Protein AF-A0A1Q7JHN0-F1 (afdb_monomer_lite)

Foldseek 3Di:
DLVLLVVQLVVLCVVCVPVVVPDPLSCLSNVLSVCLNVLLVVLVVVVVHCSLVSNLVSLVVLLVQLVVLLCVQCVNVNVVLVVVVVCVVVDDPPDPVPPPPPPGDNNRPSCSSVVSSVVSNCVSVDPDPPPPPDDD

pLDDT: mean 87.74, std 12.27, range [44.47, 98.19]

Secondary structure (DSSP, 8-state):
-HHHHHHHHHHHHHHTTTGGGT-GGGHHHHHHHHHHHHHHHHHHTTIIIIIHHHHHHHHHHHHHHHHHHHHHHTTT-HHHHHHHHHHHTTSPTT--TT--TTSS--TTTTHHHHHHHHHHHHHHHSPPP-------

Radius of gyration: 18.52 Å; chains: 1; bounding box: 44×33×62 Å

Sequence (136 aa):
MLGGVVLLLCELRFEHREVLGETWRSWIPLIYAAVTLLGGLVALLRWEGKGRRVLAMLFGAGIVVGLLGFWFHTDGHLVTGLRNVLLAWRVPLGQDGGIKMGSQPPALAPLAFCGLGFLGLLVCAAPAAKGSAASE

Structure (mmCIF, N/CA/C/O backbone):
data_AF-A0A1Q7JHN0-F1
#
_entry.id   AF-A0A1Q7JHN0-F1
#
loop_
_atom_site.group_PDB
_atom_site.id
_atom_site.type_symbol
_atom_site.label_atom_id
_atom_site.label_alt_id
_atom_site.label_comp_id
_atom_site.label_asym_id
_atom_site.label_entity_id
_atom_site.label_seq_id
_atom_site.pdbx_PDB_ins_code
_atom_site.Cartn_x
_atom_site.Cartn_y
_atom_site.Cartn_z
_atom_site.occupancy
_atom_site.B_iso_or_equiv
_atom_site.auth_seq_id
_atom_site.auth_comp_id
_atom_site.auth_asym_id
_atom_site.auth_atom_id
_atom_site.pdbx_PDB_model_num
ATOM 1 N N . MET A 1 1 ? -0.501 -1.510 13.225 1.00 90.44 1 MET A N 1
ATOM 2 C CA . MET A 1 1 ? -0.990 -1.404 11.831 1.00 90.44 1 MET A CA 1
ATOM 3 C C . MET A 1 1 ? -0.896 0.013 11.279 1.00 90.44 1 MET A C 1
ATOM 5 O O . MET A 1 1 ? -0.220 0.174 10.276 1.00 90.44 1 MET A O 1
ATOM 9 N N . LEU A 1 2 ? -1.455 1.048 11.928 1.00 92.75 2 LEU A N 1
ATOM 10 C CA . LEU A 1 2 ? -1.330 2.430 11.418 1.00 92.75 2 LEU A CA 1
ATOM 11 C C . LEU A 1 2 ? 0.120 2.926 11.292 1.00 92.75 2 LEU A C 1
ATOM 13 O O . LEU A 1 2 ? 0.421 3.622 10.334 1.00 92.75 2 LEU A O 1
ATOM 17 N N . GLY A 1 3 ? 1.039 2.500 12.167 1.00 94.75 3 GLY A N 1
ATOM 18 C CA . GLY A 1 3 ? 2.472 2.778 11.981 1.00 94.75 3 GLY A CA 1
ATOM 19 C C . GLY A 1 3 ? 3.030 2.257 10.646 1.00 94.75 3 GLY A C 1
ATOM 20 O O . GLY A 1 3 ? 3.799 2.952 9.996 1.00 94.75 3 GLY A O 1
ATOM 21 N N . GLY A 1 4 ? 2.570 1.091 10.175 1.00 94.56 4 GLY A N 1
ATOM 22 C CA . GLY A 1 4 ? 2.920 0.584 8.842 1.00 94.56 4 GLY A CA 1
ATOM 23 C C . GLY A 1 4 ? 2.317 1.424 7.710 1.00 94.56 4 GLY A C 1
ATOM 24 O O . GLY A 1 4 ? 2.963 1.619 6.690 1.00 94.56 4 GLY A O 1
ATOM 25 N N . VAL A 1 5 ? 1.119 1.990 7.909 1.00 95.81 5 VAL A N 1
ATOM 26 C CA . VAL A 1 5 ? 0.506 2.936 6.955 1.00 95.81 5 VAL A CA 1
ATOM 27 C C . VAL A 1 5 ? 1.322 4.230 6.861 1.00 95.81 5 VAL A C 1
ATOM 29 O O . VAL A 1 5 ? 1.492 4.755 5.766 1.00 95.81 5 VAL A O 1
ATOM 32 N N . VAL A 1 6 ? 1.853 4.730 7.985 1.00 97.38 6 VAL A N 1
ATOM 33 C CA . VAL A 1 6 ? 2.742 5.908 8.003 1.00 97.38 6 VAL A CA 1
ATOM 34 C C . VAL A 1 6 ? 4.017 5.639 7.208 1.00 97.38 6 VAL A C 1
ATOM 36 O O . VAL A 1 6 ? 4.386 6.460 6.374 1.00 97.38 6 VAL A O 1
ATOM 39 N N . LEU A 1 7 ? 4.664 4.490 7.432 1.00 95.81 7 LEU A N 1
ATOM 40 C CA . LEU A 1 7 ? 5.874 4.124 6.691 1.00 95.81 7 LEU A CA 1
ATOM 41 C C . LEU A 1 7 ? 5.599 4.023 5.189 1.00 95.81 7 LEU A C 1
ATOM 43 O O . LEU A 1 7 ? 6.303 4.665 4.417 1.00 95.81 7 LEU A O 1
ATOM 47 N N . LEU A 1 8 ? 4.517 3.340 4.790 1.00 94.44 8 LEU A N 1
ATOM 48 C CA . LEU A 1 8 ? 4.102 3.289 3.386 1.00 94.44 8 LEU A CA 1
ATOM 49 C C . LEU A 1 8 ? 3.887 4.691 2.809 1.00 94.44 8 LEU A C 1
ATOM 51 O O . LEU A 1 8 ? 4.365 4.978 1.720 1.00 94.44 8 LEU A O 1
ATOM 55 N N . LEU A 1 9 ?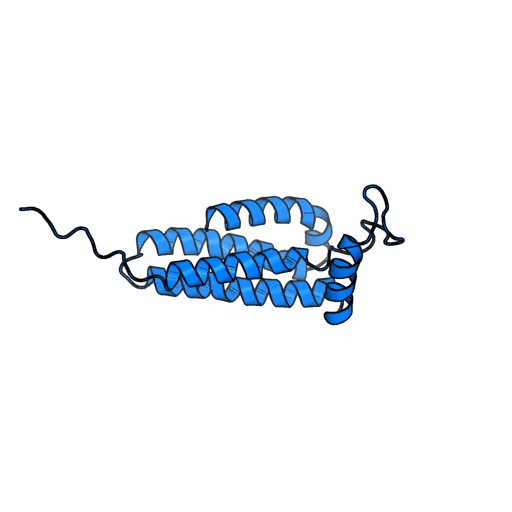 3.201 5.587 3.524 1.00 96.00 9 LEU A N 1
ATOM 56 C CA . LEU A 1 9 ? 2.968 6.952 3.046 1.00 96.00 9 LEU A CA 1
ATOM 57 C C . LEU A 1 9 ? 4.286 7.700 2.782 1.00 96.00 9 LEU A C 1
ATOM 59 O O . LEU A 1 9 ? 4.413 8.367 1.754 1.00 96.00 9 LEU A O 1
ATOM 63 N N . CYS A 1 10 ? 5.257 7.585 3.691 1.00 96.31 10 CYS A N 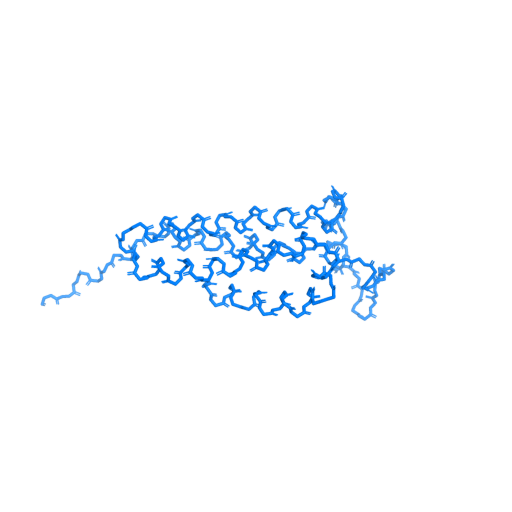1
ATOM 64 C CA . CYS A 1 10 ? 6.567 8.218 3.553 1.00 96.31 10 CYS A CA 1
ATOM 65 C C . CYS A 1 10 ? 7.374 7.631 2.387 1.00 96.31 10 CYS A C 1
ATOM 67 O O . CYS A 1 10 ? 7.869 8.392 1.553 1.00 96.31 10 CYS A O 1
ATOM 69 N N . GLU A 1 11 ? 7.475 6.302 2.307 1.00 94.19 11 GLU A N 1
ATOM 70 C CA . GLU A 1 11 ? 8.196 5.603 1.237 1.00 94.19 11 GLU A CA 1
ATOM 71 C C . GLU A 1 11 ? 7.591 5.931 -0.126 1.00 94.19 11 GLU A C 1
ATOM 73 O O . GLU A 1 11 ? 8.293 6.396 -1.019 1.00 94.19 11 GLU A O 1
ATOM 78 N N . LEU A 1 12 ? 6.268 5.838 -0.265 1.00 93.44 12 LEU A N 1
ATOM 79 C CA . LEU A 1 12 ? 5.586 6.115 -1.527 1.00 93.44 12 LEU A CA 1
ATOM 80 C C . LEU A 1 12 ? 5.714 7.571 -1.946 1.00 93.44 12 LEU A C 1
ATOM 82 O O . LEU A 1 12 ? 5.926 7.852 -3.122 1.00 93.44 12 LEU A O 1
ATOM 86 N N . ARG A 1 13 ? 5.625 8.522 -1.008 1.00 95.56 13 ARG A N 1
ATOM 87 C CA . ARG A 1 13 ? 5.830 9.936 -1.341 1.00 95.56 13 ARG A CA 1
ATOM 88 C C . ARG A 1 13 ? 7.233 10.181 -1.894 1.00 95.56 13 ARG A C 1
ATOM 90 O O . ARG A 1 13 ? 7.380 11.040 -2.770 1.00 95.56 13 ARG A O 1
ATOM 97 N N . PHE A 1 14 ? 8.235 9.470 -1.382 1.00 93.44 14 PHE A N 1
ATOM 98 C CA . PHE A 1 14 ? 9.614 9.564 -1.848 1.00 93.44 14 PHE A CA 1
ATOM 99 C C . PHE A 1 14 ? 9.831 8.836 -3.181 1.00 93.44 14 PHE A C 1
ATOM 101 O O . PHE A 1 14 ? 10.386 9.430 -4.106 1.00 93.44 14 PHE A O 1
ATOM 108 N N . GLU A 1 15 ? 9.379 7.588 -3.296 1.00 90.44 15 GLU A N 1
ATOM 109 C CA . GLU A 1 15 ? 9.552 6.735 -4.477 1.00 90.44 15 GLU A CA 1
ATOM 110 C C . GLU A 1 15 ? 8.741 7.230 -5.675 1.00 90.44 15 GLU A C 1
ATOM 112 O O . GLU A 1 15 ? 9.222 7.198 -6.802 1.00 90.44 15 GLU A O 1
ATOM 117 N N . HIS A 1 16 ? 7.526 7.738 -5.452 1.00 90.94 16 HIS A N 1
ATOM 118 C CA . HIS A 1 16 ? 6.644 8.193 -6.529 1.00 90.94 16 HIS A CA 1
ATOM 119 C C . HIS A 1 16 ? 6.851 9.670 -6.891 1.00 90.94 16 HIS A C 1
ATOM 121 O O . HIS A 1 16 ? 6.128 10.199 -7.730 1.00 90.94 16 HIS A O 1
ATOM 127 N N . ARG A 1 17 ? 7.815 10.373 -6.274 1.00 92.44 17 ARG A N 1
ATOM 128 C CA . ARG A 1 17 ? 7.969 11.837 -6.409 1.00 92.44 17 ARG A CA 1
ATOM 129 C C . ARG A 1 17 ? 8.049 12.329 -7.862 1.00 92.44 17 ARG A C 1
ATOM 131 O O . ARG A 1 17 ? 7.593 13.433 -8.128 1.00 92.44 17 ARG A O 1
ATOM 138 N N . GLU A 1 18 ? 8.612 11.524 -8.761 1.00 87.25 18 GLU A N 1
ATOM 139 C CA . GLU A 1 1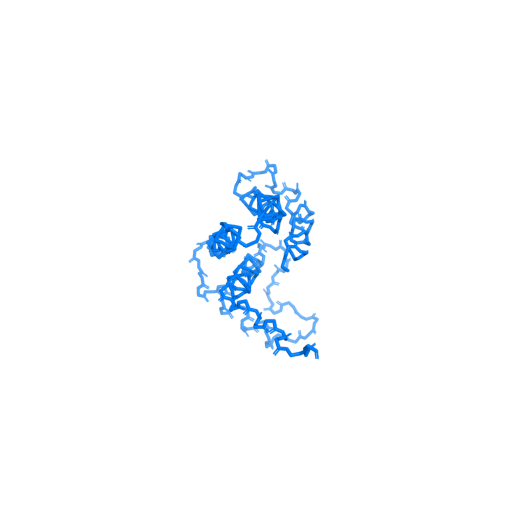8 ? 8.781 11.855 -10.182 1.00 87.25 18 GLU A CA 1
ATOM 140 C C . GLU A 1 18 ? 7.487 11.541 -10.955 1.00 87.25 18 GLU A C 1
ATOM 142 O O . GLU A 1 18 ? 6.917 12.415 -11.603 1.00 87.25 18 GLU A O 1
ATOM 147 N N . VAL A 1 19 ? 6.915 10.351 -10.746 1.00 88.25 19 VAL A N 1
ATOM 148 C CA . VAL A 1 19 ? 5.697 9.884 -11.438 1.00 88.25 19 VAL A CA 1
ATOM 149 C C . VAL A 1 19 ? 4.387 10.517 -10.944 1.00 88.25 19 VAL A C 1
ATOM 151 O O . VAL A 1 19 ? 3.356 10.394 -11.607 1.00 88.25 19 VAL A O 1
ATOM 154 N N . LEU A 1 20 ? 4.380 11.199 -9.791 1.00 90.81 20 LEU A N 1
ATOM 155 C CA . LEU A 1 20 ? 3.203 11.925 -9.281 1.00 90.81 20 LEU A CA 1
ATOM 156 C C . LEU A 1 20 ? 2.794 13.093 -10.190 1.00 90.81 20 LEU A C 1
ATOM 158 O O . LEU A 1 20 ? 1.614 13.447 -10.222 1.00 90.81 20 LEU A O 1
ATOM 162 N N . GLY A 1 21 ? 3.749 13.681 -10.918 1.00 90.31 21 GLY A N 1
ATOM 163 C CA . GLY A 1 21 ? 3.485 14.720 -11.917 1.00 90.31 21 GLY A CA 1
ATOM 164 C C . GLY A 1 21 ? 3.065 14.173 -13.284 1.00 90.31 21 GLY A C 1
ATOM 165 O O . GLY A 1 21 ? 2.578 14.933 -14.115 1.00 90.31 21 GLY A O 1
ATOM 166 N N . GLU A 1 22 ? 3.230 12.869 -13.517 1.00 91.19 22 GLU A N 1
ATOM 167 C CA . GLU A 1 22 ? 3.063 12.251 -14.837 1.00 91.19 22 GLU A CA 1
ATOM 168 C C . GLU A 1 22 ? 1.715 11.546 -14.993 1.00 91.19 22 GLU A C 1
ATOM 170 O O . GLU A 1 22 ? 1.097 11.595 -16.055 1.00 91.19 22 GLU A O 1
ATOM 175 N N . THR A 1 23 ? 1.235 10.879 -13.939 1.00 90.44 23 THR A N 1
ATOM 176 C CA . THR A 1 23 ? -0.013 10.114 -14.003 1.00 90.44 23 THR A CA 1
ATOM 177 C C . THR A 1 23 ? -0.823 10.205 -12.721 1.00 90.44 23 THR A C 1
ATOM 179 O O . THR A 1 23 ? -0.322 10.047 -11.607 1.00 90.44 23 THR A O 1
ATOM 182 N N . TRP A 1 24 ? -2.135 10.392 -12.878 1.00 92.38 24 TRP A N 1
ATOM 183 C CA . TRP A 1 24 ? -3.069 10.447 -11.754 1.00 92.38 24 TRP A CA 1
ATOM 184 C C . TRP A 1 24 ? -3.099 9.130 -10.960 1.00 92.38 24 TRP A C 1
ATOM 186 O O . TRP A 1 24 ? -3.369 9.137 -9.761 1.00 92.38 24 TRP A O 1
ATOM 196 N N . ARG A 1 25 ? -2.786 7.996 -11.606 1.00 92.75 25 ARG A N 1
ATOM 197 C CA . ARG A 1 25 ? -2.805 6.665 -10.975 1.00 92.75 25 ARG A CA 1
ATOM 198 C C . ARG A 1 25 ? -1.822 6.571 -9.806 1.00 92.75 25 ARG A C 1
ATOM 200 O O . ARG A 1 25 ? -2.136 5.926 -8.809 1.00 92.75 25 ARG A O 1
ATOM 207 N N . SER A 1 26 ? -0.692 7.276 -9.884 1.00 91.94 26 SER A N 1
ATOM 208 C CA . SER A 1 26 ? 0.331 7.329 -8.830 1.00 91.94 26 SER A CA 1
ATOM 209 C C . SER A 1 26 ? -0.172 7.959 -7.527 1.00 91.94 26 SER A C 1
ATOM 211 O O . SER A 1 26 ? 0.424 7.748 -6.474 1.00 91.94 26 SER A O 1
ATOM 213 N N . TRP A 1 27 ? -1.286 8.699 -7.561 1.00 96.12 27 TRP A N 1
ATOM 214 C CA . TRP A 1 27 ? -1.894 9.295 -6.369 1.00 96.12 27 TRP A CA 1
ATOM 215 C C . TRP A 1 27 ? -2.759 8.323 -5.568 1.00 96.12 27 TRP A C 1
ATOM 217 O O . TRP A 1 27 ? -2.937 8.530 -4.368 1.00 96.12 27 TRP A O 1
ATOM 227 N N . ILE A 1 28 ? -3.275 7.259 -6.195 1.00 96.44 28 ILE A N 1
ATOM 228 C CA . ILE A 1 28 ? -4.136 6.257 -5.546 1.00 96.44 28 ILE A CA 1
ATOM 229 C C . ILE A 1 28 ? -3.521 5.737 -4.233 1.00 96.44 28 ILE A C 1
ATOM 231 O O . ILE A 1 28 ? -4.192 5.834 -3.200 1.00 96.44 28 ILE A O 1
ATOM 235 N N . PRO A 1 29 ? -2.272 5.226 -4.212 1.00 96.25 29 PRO A N 1
ATOM 236 C CA . PRO A 1 29 ? -1.700 4.668 -2.990 1.00 96.25 29 PRO A CA 1
ATOM 237 C C . PRO A 1 29 ? -1.441 5.732 -1.905 1.00 96.25 29 PRO A C 1
ATOM 239 O O . PRO A 1 29 ? -1.646 5.449 -0.723 1.00 96.25 29 PRO A O 1
ATOM 242 N N . LEU A 1 30 ? -1.085 6.971 -2.278 1.00 96.88 30 LEU A N 1
ATOM 243 C CA . LEU A 1 30 ? -0.888 8.082 -1.332 1.00 96.88 30 LEU A CA 1
ATOM 244 C C . LEU A 1 30 ? -2.205 8.516 -0.678 1.00 96.88 30 LEU A C 1
ATOM 246 O O . LEU A 1 30 ? -2.271 8.669 0.542 1.00 96.88 30 LEU A O 1
ATOM 250 N N . ILE A 1 31 ? -3.258 8.695 -1.480 1.00 97.62 31 ILE A N 1
ATOM 251 C CA . ILE A 1 31 ? -4.587 9.076 -0.987 1.00 97.62 31 ILE A CA 1
ATOM 252 C C . ILE A 1 31 ? -5.126 7.982 -0.070 1.00 97.62 31 ILE A C 1
ATOM 254 O O . ILE A 1 31 ? -5.599 8.279 1.027 1.00 97.62 31 ILE A O 1
ATOM 258 N N . TYR A 1 32 ? -5.006 6.717 -0.480 1.00 98.12 32 TYR A N 1
ATOM 259 C CA . TYR A 1 32 ? -5.399 5.588 0.353 1.00 98.12 32 TYR A CA 1
ATOM 260 C C . TYR A 1 32 ? -4.668 5.599 1.704 1.00 98.12 32 TYR A C 1
ATOM 262 O O . TYR A 1 32 ? -5.316 5.474 2.746 1.00 98.12 32 TYR A O 1
ATOM 270 N N . ALA A 1 33 ? -3.344 5.778 1.710 1.00 97.44 33 ALA A N 1
ATOM 271 C CA . ALA A 1 33 ? -2.565 5.783 2.943 1.00 97.44 33 ALA A CA 1
ATOM 272 C C . ALA A 1 33 ? -2.946 6.966 3.851 1.00 97.44 33 ALA A C 1
ATOM 274 O O . ALA A 1 33 ? -3.164 6.770 5.047 1.00 97.44 33 ALA A O 1
ATOM 275 N N . ALA A 1 34 ? -3.127 8.168 3.294 1.00 97.75 34 ALA A N 1
ATOM 276 C CA . ALA A 1 34 ? -3.560 9.345 4.047 1.00 97.75 34 ALA A CA 1
ATOM 277 C C . ALA A 1 34 ? -4.968 9.173 4.648 1.00 97.75 34 ALA A C 1
ATOM 279 O O . ALA A 1 34 ? -5.167 9.415 5.839 1.00 97.75 34 ALA A O 1
ATOM 280 N N . VAL A 1 35 ? -5.938 8.698 3.859 1.00 98.12 35 VAL A N 1
ATOM 281 C CA . VAL A 1 35 ? -7.311 8.435 4.324 1.00 98.12 35 VAL A CA 1
ATOM 282 C C . VAL A 1 35 ? -7.327 7.342 5.388 1.00 98.12 35 VAL A C 1
ATOM 284 O O . VAL A 1 35 ? -7.999 7.488 6.408 1.00 98.12 35 VAL A O 1
ATOM 287 N N . THR A 1 36 ? -6.558 6.271 5.193 1.00 98.00 36 THR A N 1
ATOM 288 C CA . THR A 1 36 ? -6.448 5.177 6.166 1.00 98.00 36 THR A CA 1
ATOM 289 C C . THR A 1 36 ? -5.814 5.649 7.466 1.00 98.00 36 THR A C 1
ATOM 291 O O . THR A 1 36 ? -6.259 5.248 8.538 1.00 98.00 36 THR A O 1
ATOM 294 N N . LEU A 1 37 ? -4.811 6.527 7.400 1.00 97.38 37 LEU A N 1
ATOM 295 C CA . LEU A 1 37 ? -4.176 7.095 8.581 1.00 97.38 37 LEU A CA 1
ATOM 296 C C . LEU A 1 37 ? -5.148 7.991 9.357 1.00 97.38 37 LEU A C 1
ATOM 298 O O . LEU A 1 37 ? -5.394 7.744 10.535 1.00 97.38 37 LEU A O 1
ATOM 302 N N . LEU A 1 38 ? -5.744 8.987 8.699 1.00 97.12 38 LEU A N 1
ATOM 303 C CA . LEU A 1 38 ? -6.665 9.930 9.341 1.00 97.12 38 LEU A CA 1
ATOM 304 C C . LEU A 1 38 ? -7.925 9.223 9.854 1.00 97.12 38 LEU A C 1
ATOM 306 O O . LEU A 1 38 ? -8.283 9.341 11.026 1.00 97.12 38 LEU A O 1
ATOM 310 N N . GLY A 1 39 ? -8.569 8.435 8.993 1.00 96.44 39 GLY A N 1
ATOM 311 C CA . GLY A 1 39 ? -9.752 7.656 9.344 1.00 96.44 39 GLY A CA 1
ATOM 312 C C . GLY A 1 39 ? -9.451 6.603 10.406 1.00 96.44 39 GLY A C 1
ATOM 313 O O . GLY A 1 39 ? -10.263 6.385 11.301 1.00 96.44 39 GLY A O 1
ATOM 314 N N . GLY A 1 40 ? -8.265 5.997 10.360 1.00 95.31 40 GLY A N 1
ATOM 315 C CA . GLY A 1 40 ? -7.826 5.012 11.335 1.00 95.31 40 GLY A CA 1
ATOM 316 C C . GLY A 1 40 ? -7.588 5.603 12.720 1.00 95.31 40 GLY A C 1
ATOM 317 O O . GLY A 1 40 ? -8.028 5.018 13.706 1.00 95.31 40 GLY A O 1
ATOM 318 N N . LEU A 1 41 ? -6.968 6.783 12.810 1.00 95.75 41 LEU A N 1
ATOM 319 C CA . LEU A 1 41 ? -6.812 7.505 14.077 1.00 95.75 41 LEU A CA 1
ATOM 320 C C . LEU A 1 41 ? -8.179 7.827 14.696 1.00 95.75 41 LEU A C 1
ATOM 322 O O . LEU A 1 41 ? -8.407 7.544 15.871 1.00 95.75 41 LEU A O 1
ATOM 326 N N . VAL A 1 42 ? -9.125 8.326 13.894 1.00 94.88 42 VAL A N 1
ATOM 327 C CA . VAL A 1 42 ? -10.503 8.586 14.349 1.00 94.88 42 VAL A CA 1
ATOM 328 C C . VAL A 1 42 ? -11.212 7.293 14.768 1.00 94.88 42 VAL A C 1
ATOM 330 O O . VAL A 1 42 ? -11.931 7.276 15.769 1.00 94.88 42 VAL A O 1
ATOM 333 N N . ALA A 1 43 ? -11.010 6.200 14.032 1.00 94.25 43 ALA A N 1
ATOM 334 C CA . ALA A 1 43 ? -11.597 4.901 14.336 1.00 94.25 43 ALA A CA 1
ATOM 335 C C . ALA A 1 43 ? -11.075 4.313 15.656 1.00 94.25 43 ALA A C 1
ATOM 337 O O . ALA A 1 43 ? -11.861 3.726 16.400 1.00 94.25 43 ALA A O 1
ATOM 338 N N . LEU A 1 44 ? -9.791 4.508 15.980 1.00 92.25 44 LEU A N 1
ATOM 339 C CA . LEU A 1 44 ? -9.210 4.084 17.259 1.00 92.25 44 LEU A CA 1
ATOM 340 C C . LEU A 1 44 ? -9.833 4.827 18.447 1.00 92.25 44 LEU A C 1
ATOM 342 O O . LEU A 1 44 ? -10.120 4.204 19.464 1.00 92.25 44 LEU A O 1
ATOM 346 N N . LEU A 1 45 ? -10.142 6.120 18.301 1.00 92.56 45 LEU A N 1
ATOM 347 C CA . LEU A 1 45 ? -10.852 6.895 19.332 1.00 92.56 45 LEU A CA 1
ATOM 348 C C . LEU A 1 45 ? -12.297 6.417 19.563 1.00 92.56 45 LEU A C 1
ATOM 350 O O . LEU A 1 45 ? -12.920 6.780 20.557 1.00 92.56 45 LEU A O 1
ATOM 354 N N . ARG A 1 46 ? -12.858 5.626 18.640 1.00 91.38 46 ARG A N 1
ATOM 355 C CA . ARG A 1 46 ? -14.230 5.093 18.697 1.00 91.38 46 ARG A CA 1
ATOM 356 C C . ARG A 1 46 ? -14.269 3.568 18.581 1.00 91.38 46 ARG A C 1
ATOM 358 O O . ARG A 1 46 ? -15.186 3.018 17.961 1.00 91.38 46 ARG A O 1
ATOM 365 N N . TRP A 1 47 ? -13.277 2.902 19.176 1.00 85.25 47 TRP A N 1
ATOM 366 C CA . TRP A 1 47 ? -13.057 1.461 19.045 1.00 85.25 47 TRP A CA 1
ATOM 367 C C . TRP A 1 47 ? -14.273 0.610 19.433 1.00 85.25 47 TRP A C 1
ATOM 369 O O . TRP A 1 47 ? -14.724 -0.192 18.617 1.00 85.25 47 TRP A O 1
ATOM 379 N N . GLU A 1 48 ? -14.848 0.853 20.617 1.00 80.19 48 GLU A N 1
ATOM 380 C CA . GLU A 1 48 ? -16.014 0.131 21.170 1.00 80.19 48 GLU A CA 1
ATOM 381 C C . GLU A 1 48 ? -17.315 0.332 20.368 1.00 80.19 48 GLU A C 1
ATOM 383 O O . GLU A 1 48 ? -18.316 -0.342 20.595 1.00 80.19 48 GLU A O 1
ATOM 388 N N . GLY A 1 49 ? -17.324 1.273 19.420 1.00 77.62 49 GLY A N 1
ATOM 389 C CA . GLY A 1 49 ? -18.462 1.542 18.550 1.00 77.62 49 GLY A CA 1
ATOM 390 C C . GLY A 1 49 ? -18.247 1.035 17.125 1.00 77.62 49 GLY A C 1
ATOM 391 O O . GLY A 1 49 ? -17.811 -0.082 16.858 1.00 77.62 49 GLY A O 1
ATOM 392 N N . LYS A 1 50 ? -18.548 1.902 16.153 1.00 88.12 50 LYS A N 1
ATOM 393 C CA . LYS A 1 50 ? -18.363 1.600 14.724 1.00 88.12 50 LYS A CA 1
ATOM 394 C C . LYS A 1 50 ? -16.892 1.660 14.281 1.00 88.12 50 LYS A C 1
ATOM 396 O O . LYS A 1 50 ? -16.614 1.325 13.132 1.00 88.12 50 LYS A O 1
ATOM 401 N N . GLY A 1 51 ? -15.963 2.066 15.156 1.00 92.00 51 GLY A N 1
ATOM 402 C CA . GLY A 1 51 ? -14.547 2.261 14.833 1.00 92.00 51 GLY A CA 1
ATOM 403 C C . GLY A 1 51 ? -13.894 1.008 14.261 1.00 92.00 51 GLY A C 1
ATOM 404 O O . GLY A 1 51 ? -13.309 1.070 13.183 1.00 92.00 51 GLY A O 1
ATOM 405 N N . ARG A 1 52 ? -14.103 -0.159 14.885 1.00 93.19 52 ARG A N 1
ATOM 406 C CA . ARG A 1 52 ? -13.609 -1.445 14.357 1.00 93.19 52 ARG A CA 1
ATOM 407 C C . ARG A 1 52 ? -14.093 -1.738 12.940 1.00 93.19 52 ARG A C 1
ATOM 409 O O . ARG A 1 52 ? -13.312 -2.175 12.101 1.00 93.19 52 ARG A O 1
ATOM 416 N N . ARG A 1 53 ? -15.372 -1.475 12.654 1.00 94.12 53 ARG A N 1
ATOM 417 C CA . ARG A 1 53 ? -15.957 -1.703 11.324 1.00 94.12 53 ARG A CA 1
ATOM 418 C C . ARG A 1 53 ? -15.383 -0.743 10.284 1.00 94.12 53 ARG A C 1
ATOM 420 O O . ARG A 1 53 ? -15.070 -1.178 9.182 1.00 94.12 53 ARG A O 1
ATOM 427 N N . VAL A 1 54 ? -15.228 0.535 10.630 1.00 95.50 54 VAL A N 1
ATOM 428 C CA . VAL A 1 54 ? -14.597 1.533 9.751 1.00 95.50 54 VAL A CA 1
ATOM 429 C C . VAL A 1 54 ? -13.150 1.146 9.462 1.00 95.50 54 VAL A C 1
ATOM 431 O O . VAL A 1 54 ? -12.736 1.136 8.307 1.00 95.50 54 VAL A O 1
ATOM 434 N N . LEU A 1 55 ? -12.395 0.761 10.490 1.00 95.56 55 LEU A N 1
ATOM 435 C CA . LEU A 1 55 ? -11.004 0.360 10.334 1.00 95.56 55 LEU A CA 1
ATOM 436 C C . LEU A 1 55 ? -10.869 -0.915 9.486 1.00 95.56 55 LEU A C 1
ATOM 438 O O . LEU A 1 55 ? -9.995 -0.984 8.625 1.00 95.56 55 LEU A O 1
ATOM 442 N N . ALA A 1 56 ? -11.783 -1.876 9.646 1.00 96.12 56 ALA A N 1
ATOM 443 C CA . ALA A 1 56 ? -11.858 -3.051 8.784 1.00 96.12 56 ALA A CA 1
ATOM 444 C C . ALA A 1 56 ? -12.132 -2.675 7.318 1.00 96.12 56 ALA A C 1
ATOM 446 O O . ALA A 1 56 ? -11.481 -3.202 6.424 1.00 96.12 56 ALA A O 1
ATOM 447 N N . MET A 1 57 ? -13.051 -1.739 7.054 1.00 97.38 57 MET A N 1
ATOM 448 C CA . MET A 1 57 ? -13.314 -1.257 5.691 1.00 97.38 57 MET A CA 1
ATOM 449 C C . MET A 1 57 ? -12.080 -0.592 5.073 1.00 97.38 57 MET A C 1
ATOM 451 O O . MET A 1 57 ? -11.763 -0.871 3.920 1.00 97.38 57 MET A O 1
ATOM 455 N N . LEU A 1 58 ? -11.366 0.241 5.838 1.00 97.81 58 LEU A N 1
ATOM 456 C CA . LEU A 1 58 ? -10.134 0.888 5.381 1.00 97.81 58 LEU A CA 1
ATOM 457 C C . LEU A 1 58 ? -9.061 -0.152 5.035 1.00 97.81 58 LEU A C 1
ATOM 459 O O . LEU A 1 58 ? -8.520 -0.131 3.936 1.00 97.81 58 LEU A O 1
ATOM 463 N N . PHE A 1 59 ? -8.813 -1.130 5.910 1.00 97.88 59 PHE A N 1
ATOM 464 C CA . PHE A 1 59 ? -7.859 -2.201 5.616 1.00 97.88 59 PHE A CA 1
ATOM 465 C C . PHE A 1 59 ? -8.300 -3.110 4.459 1.00 97.88 59 PHE A C 1
ATOM 467 O O . PHE A 1 59 ? -7.466 -3.523 3.654 1.00 97.88 59 PHE A O 1
ATOM 474 N N . GLY A 1 60 ? -9.602 -3.369 4.319 1.00 97.94 60 GLY A N 1
ATOM 475 C CA . GLY A 1 60 ? -10.160 -4.084 3.172 1.00 97.94 60 GLY A CA 1
ATOM 476 C C . GLY A 1 60 ? -9.938 -3.340 1.853 1.00 97.94 60 GLY A C 1
ATOM 477 O O . GLY A 1 60 ? -9.545 -3.953 0.862 1.00 97.94 60 GLY A O 1
ATOM 478 N N . ALA A 1 61 ? -10.096 -2.013 1.844 1.00 98.19 61 ALA A N 1
ATOM 479 C CA . ALA A 1 61 ? -9.762 -1.188 0.685 1.00 98.19 61 ALA A CA 1
ATOM 480 C C . ALA A 1 61 ? -8.267 -1.277 0.325 1.00 98.19 61 ALA A C 1
ATOM 482 O O . ALA A 1 61 ? -7.930 -1.251 -0.856 1.00 98.19 61 ALA A O 1
ATOM 483 N N . GLY A 1 62 ? -7.381 -1.478 1.307 1.00 97.94 62 GLY A N 1
ATOM 484 C CA . GLY A 1 62 ? -5.955 -1.723 1.072 1.00 97.94 62 GLY A CA 1
ATOM 485 C C . GLY A 1 62 ? -5.679 -2.954 0.217 1.00 97.94 62 GLY A C 1
ATOM 486 O O . GLY A 1 62 ? -4.843 -2.901 -0.679 1.00 97.94 62 GLY A O 1
ATOM 487 N N . ILE A 1 63 ? -6.433 -4.036 0.415 1.00 98.19 63 ILE A N 1
ATOM 488 C CA . ILE A 1 63 ? -6.329 -5.229 -0.437 1.00 98.19 63 ILE A CA 1
ATOM 489 C C . ILE A 1 63 ? -6.695 -4.879 -1.882 1.00 98.19 63 ILE A C 1
ATOM 491 O O . ILE A 1 63 ? -5.976 -5.243 -2.807 1.00 98.19 63 ILE A O 1
ATOM 495 N N . VAL A 1 64 ? -7.773 -4.119 -2.084 1.00 98.19 64 VAL A N 1
ATOM 496 C CA . VAL A 1 64 ? -8.192 -3.685 -3.426 1.00 98.19 64 VAL A CA 1
ATOM 497 C C . VAL A 1 64 ? -7.126 -2.800 -4.078 1.00 98.19 64 VAL A C 1
ATOM 499 O O . VAL A 1 64 ? -6.765 -3.034 -5.228 1.00 98.19 64 VAL A O 1
ATOM 502 N N . VAL A 1 65 ? -6.576 -1.828 -3.343 1.00 98.00 65 VAL A N 1
ATOM 503 C CA . VAL A 1 65 ? -5.495 -0.951 -3.827 1.00 98.00 65 VAL A CA 1
ATOM 504 C C . VAL A 1 65 ? -4.251 -1.757 -4.199 1.00 98.00 65 VAL A C 1
ATOM 506 O O . VAL A 1 65 ? -3.676 -1.522 -5.259 1.00 98.00 65 VAL A O 1
ATOM 509 N N . GLY A 1 66 ? -3.861 -2.739 -3.384 1.00 96.81 66 GLY A N 1
ATOM 510 C CA . GLY A 1 66 ? -2.708 -3.589 -3.670 1.00 96.81 66 GLY A CA 1
ATOM 511 C C . GLY A 1 66 ? -2.899 -4.472 -4.902 1.00 96.81 66 GLY A C 1
ATOM 512 O O . GLY A 1 66 ? -1.991 -4.577 -5.724 1.00 96.81 66 GLY A O 1
ATOM 513 N N . LEU A 1 67 ? -4.091 -5.048 -5.088 1.00 96.06 67 LEU A N 1
ATOM 514 C CA . LEU A 1 67 ? -4.421 -5.833 -6.283 1.00 96.06 67 LEU A CA 1
ATOM 515 C C . LEU A 1 67 ? -4.461 -4.967 -7.551 1.00 96.06 67 LEU A C 1
ATOM 517 O O . LEU A 1 67 ? -3.927 -5.372 -8.583 1.00 96.06 67 LEU A O 1
ATOM 521 N N . LEU A 1 68 ? -5.043 -3.765 -7.475 1.00 95.69 68 LEU A N 1
ATOM 522 C CA . LEU A 1 68 ? -5.047 -2.812 -8.590 1.00 95.69 68 LEU A CA 1
ATOM 523 C C . LEU A 1 68 ? -3.633 -2.342 -8.937 1.00 95.69 68 LEU A C 1
ATOM 525 O O . LEU A 1 68 ? -3.270 -2.298 -10.109 1.00 95.69 68 LEU A O 1
ATOM 529 N N . GLY A 1 69 ? -2.812 -2.034 -7.935 1.00 94.56 69 GLY A N 1
ATOM 530 C CA . GLY A 1 69 ? -1.421 -1.664 -8.162 1.00 94.56 69 GLY A CA 1
ATOM 531 C C . GLY A 1 69 ? -0.619 -2.813 -8.773 1.00 94.56 69 GLY A C 1
ATOM 532 O O . GLY A 1 69 ? 0.140 -2.580 -9.707 1.00 94.56 69 GLY A O 1
ATOM 533 N N . PHE A 1 70 ? -0.831 -4.056 -8.325 1.00 93.88 70 PHE A N 1
ATOM 534 C CA . PHE A 1 70 ? -0.192 -5.238 -8.914 1.00 93.88 70 PHE A CA 1
ATOM 535 C C . PHE A 1 70 ? -0.560 -5.403 -10.392 1.00 93.88 70 PHE A C 1
ATOM 537 O O . PHE A 1 70 ? 0.306 -5.664 -11.227 1.00 93.88 70 PHE A O 1
ATOM 544 N N . TRP A 1 71 ? -1.831 -5.180 -10.732 1.00 93.31 71 TRP A N 1
ATOM 545 C CA . TRP A 1 71 ? -2.284 -5.151 -12.119 1.00 93.31 71 TRP A CA 1
ATOM 546 C C . TRP A 1 71 ? -1.567 -4.069 -12.936 1.00 93.31 71 TRP A C 1
ATOM 548 O O . TRP A 1 71 ? -1.049 -4.363 -14.010 1.00 93.31 71 TRP A O 1
ATOM 558 N N . PHE A 1 72 ? -1.481 -2.838 -12.422 1.00 91.81 72 PHE A N 1
ATOM 559 C CA . PHE A 1 72 ? -0.807 -1.738 -13.117 1.00 91.81 72 PHE A CA 1
ATOM 560 C C . PHE A 1 72 ? 0.709 -1.936 -13.243 1.00 91.81 72 PHE A C 1
ATOM 562 O O . PHE A 1 72 ? 1.263 -1.610 -14.281 1.00 91.81 72 PHE A O 1
ATOM 569 N N . HIS A 1 73 ? 1.378 -2.502 -12.236 1.00 90.69 73 HIS A N 1
ATOM 570 C CA . HIS A 1 73 ? 2.826 -2.759 -12.263 1.00 90.69 73 HIS A CA 1
ATOM 571 C C . HIS A 1 73 ? 3.224 -3.947 -13.148 1.00 90.69 73 HIS A C 1
ATOM 573 O O . HIS A 1 73 ? 4.409 -4.165 -13.386 1.00 90.69 73 HIS A O 1
ATOM 579 N N . THR A 1 74 ? 2.258 -4.748 -13.594 1.00 88.94 74 THR A N 1
ATOM 580 C CA . THR A 1 74 ? 2.502 -5.902 -14.468 1.00 88.94 74 THR A CA 1
ATOM 581 C C . THR A 1 74 ? 1.890 -5.731 -15.853 1.00 88.94 74 THR A C 1
ATOM 583 O O . THR A 1 74 ? 1.908 -6.685 -16.626 1.00 88.94 74 THR A O 1
ATOM 586 N N . ASP A 1 75 ? 1.308 -4.567 -16.161 1.00 87.62 75 ASP A N 1
ATOM 587 C CA . ASP A 1 75 ? 0.500 -4.342 -17.368 1.00 87.62 75 ASP A CA 1
ATOM 588 C C . ASP A 1 75 ? -0.566 -5.441 -17.587 1.00 87.62 75 ASP A C 1
ATOM 590 O O . ASP A 1 75 ? -0.891 -5.827 -18.708 1.00 87.62 75 ASP A O 1
ATOM 594 N N . GLY A 1 76 ? -1.107 -5.993 -16.493 1.00 86.06 76 GLY A N 1
ATOM 595 C CA . GLY A 1 76 ? -2.048 -7.120 -16.503 1.00 86.06 76 GLY A CA 1
ATOM 596 C C . GLY A 1 76 ? -1.412 -8.516 -16.614 1.00 86.06 76 GLY A C 1
ATOM 597 O O . GLY A 1 76 ? -2.112 -9.522 -16.481 1.00 86.06 76 GLY A O 1
ATOM 598 N N . HIS A 1 77 ? -0.092 -8.633 -16.780 1.00 87.00 77 HIS A N 1
ATOM 599 C CA . HIS A 1 77 ? 0.638 -9.906 -16.846 1.00 87.00 77 HIS A CA 1
ATOM 600 C C . HIS A 1 77 ? 0.978 -10.480 -15.457 1.00 87.00 77 HIS A C 1
ATOM 602 O O . HIS A 1 77 ? 2.137 -10.738 -15.117 1.00 87.00 77 HIS A O 1
ATOM 608 N N . LEU A 1 78 ? -0.057 -10.747 -14.657 1.00 86.44 78 LEU A N 1
ATOM 609 C CA . LEU A 1 78 ? 0.061 -11.165 -13.253 1.00 86.44 78 LEU A CA 1
ATOM 610 C C . LEU A 1 78 ? 0.908 -12.433 -13.048 1.00 86.44 78 LEU A C 1
ATOM 612 O O . LEU A 1 78 ? 1.758 -12.495 -12.157 1.00 86.44 78 LEU A O 1
ATOM 616 N N . VAL A 1 79 ? 0.691 -13.451 -13.889 1.00 85.69 79 VAL A N 1
ATOM 617 C CA . VAL A 1 79 ? 1.391 -14.746 -13.798 1.00 85.69 79 VAL A CA 1
ATOM 618 C C . VAL A 1 79 ? 2.887 -14.570 -14.042 1.00 85.69 79 VAL A C 1
ATOM 620 O O . VAL A 1 79 ? 3.709 -15.151 -13.334 1.00 85.69 79 VAL A O 1
ATOM 623 N N . THR A 1 80 ? 3.245 -13.734 -15.016 1.00 81.75 80 THR A N 1
ATOM 624 C CA . THR A 1 80 ? 4.638 -13.420 -15.342 1.00 81.75 80 THR A CA 1
ATOM 625 C C . THR A 1 80 ? 5.310 -12.681 -14.189 1.00 81.75 80 THR A C 1
ATOM 627 O O . THR A 1 80 ? 6.414 -13.052 -13.797 1.00 81.75 80 THR A O 1
ATOM 630 N N . GLY A 1 81 ? 4.621 -11.705 -13.585 1.00 80.62 81 GLY A N 1
ATOM 631 C CA . GLY A 1 81 ? 5.110 -10.994 -12.403 1.00 80.62 81 GLY A CA 1
ATOM 632 C C . GLY A 1 81 ? 5.429 -11.939 -11.241 1.00 80.62 81 GLY A C 1
ATOM 633 O O . GLY A 1 81 ? 6.527 -11.893 -10.688 1.00 80.62 81 GLY A O 1
ATOM 634 N N . LEU A 1 82 ? 4.513 -12.860 -10.920 1.00 83.88 82 LEU A N 1
ATOM 635 C CA . LEU A 1 82 ? 4.727 -13.845 -9.856 1.00 83.88 82 LEU A CA 1
ATOM 636 C C . LEU A 1 82 ? 5.865 -14.822 -10.188 1.00 83.88 82 LEU A C 1
ATOM 638 O O . LEU A 1 82 ? 6.714 -15.104 -9.342 1.00 83.88 82 LEU A O 1
ATOM 642 N N . ARG A 1 83 ? 5.913 -15.317 -11.429 1.00 84.88 83 ARG A N 1
ATOM 643 C CA . ARG A 1 83 ? 6.980 -16.210 -11.896 1.00 84.88 83 ARG A CA 1
ATOM 644 C C . ARG A 1 83 ? 8.355 -15.558 -11.751 1.00 84.88 83 ARG A C 1
ATOM 646 O O . ARG A 1 83 ? 9.269 -16.210 -11.254 1.00 84.88 83 ARG A O 1
ATOM 653 N N . ASN A 1 84 ? 8.501 -14.299 -12.160 1.00 79.88 84 ASN A N 1
ATOM 654 C CA . ASN A 1 84 ? 9.778 -13.586 -12.110 1.00 79.88 84 ASN A CA 1
ATOM 655 C C . ASN A 1 84 ? 10.303 -13.457 -10.678 1.00 79.88 84 ASN A C 1
ATOM 657 O O . ASN A 1 84 ? 11.492 -13.642 -10.441 1.00 79.88 84 ASN A O 1
ATOM 661 N N . VAL A 1 85 ? 9.413 -13.236 -9.711 1.00 82.25 85 VAL A N 1
ATOM 662 C CA . VAL A 1 85 ? 9.786 -13.192 -8.292 1.00 82.25 85 VAL A CA 1
ATOM 663 C C . VAL A 1 85 ? 10.286 -14.547 -7.831 1.00 82.25 85 VAL A C 1
ATOM 665 O O . VAL A 1 85 ? 11.343 -14.622 -7.220 1.00 82.25 85 VAL A O 1
ATOM 668 N N . LEU A 1 86 ? 9.553 -15.625 -8.117 1.00 86.19 86 LEU A N 1
ATOM 669 C CA . LEU A 1 86 ? 9.965 -16.971 -7.711 1.00 86.19 86 LEU A CA 1
ATOM 670 C C . LEU A 1 86 ? 11.316 -17.356 -8.327 1.00 86.19 86 LEU A C 1
ATOM 672 O O . LEU A 1 86 ? 12.128 -18.011 -7.678 1.00 86.19 86 LEU A O 1
ATOM 676 N N . LEU A 1 87 ? 11.570 -16.928 -9.565 1.00 84.31 87 LEU A N 1
ATOM 677 C CA . LEU A 1 87 ? 12.855 -17.126 -10.228 1.00 84.31 87 LEU A CA 1
ATOM 678 C C . LEU A 1 87 ? 13.971 -16.268 -9.624 1.00 84.31 87 LEU A C 1
ATOM 680 O O . LEU A 1 87 ? 15.107 -16.734 -9.597 1.00 84.31 87 LEU A O 1
ATOM 684 N N . ALA A 1 88 ? 13.671 -15.081 -9.087 1.00 82.94 88 ALA A N 1
ATOM 685 C CA . ALA A 1 88 ? 14.665 -14.218 -8.446 1.00 82.94 88 ALA A CA 1
ATOM 686 C C . ALA A 1 88 ? 15.366 -14.904 -7.259 1.00 82.94 88 ALA A C 1
ATOM 688 O O . ALA A 1 88 ? 16.558 -14.705 -7.059 1.00 82.94 88 ALA A O 1
ATOM 689 N N . TRP A 1 89 ? 14.683 -15.800 -6.539 1.00 87.25 89 TRP A N 1
ATOM 690 C CA . TRP A 1 89 ? 15.286 -16.607 -5.463 1.00 87.25 89 TRP A CA 1
ATOM 691 C C . TRP A 1 89 ? 16.332 -17.623 -5.947 1.00 87.25 89 TRP A C 1
ATOM 693 O O . TRP A 1 89 ? 17.026 -18.228 -5.134 1.00 87.25 89 TRP A O 1
ATOM 703 N N . ARG A 1 90 ? 16.433 -17.845 -7.262 1.00 87.88 90 ARG A N 1
ATOM 704 C CA . ARG A 1 90 ? 17.430 -18.724 -7.891 1.00 87.88 90 ARG A CA 1
ATOM 705 C C . ARG A 1 90 ? 18.593 -17.951 -8.510 1.00 87.88 90 ARG A C 1
ATOM 707 O O . ARG A 1 90 ? 19.540 -18.577 -8.977 1.00 87.88 90 ARG A O 1
ATOM 714 N N . VAL A 1 91 ? 18.516 -16.621 -8.549 1.00 84.81 91 VAL A N 1
ATOM 715 C CA . VAL A 1 91 ? 19.582 -15.770 -9.081 1.00 84.81 91 VAL A CA 1
ATOM 716 C C . VAL A 1 91 ? 20.671 -15.627 -8.009 1.00 84.81 91 VAL A C 1
ATOM 718 O O . VAL A 1 91 ? 20.346 -15.297 -6.866 1.00 84.81 91 VAL A O 1
ATOM 721 N N . PRO A 1 92 ? 21.956 -15.879 -8.328 1.00 88.06 92 PRO A N 1
ATOM 722 C CA . PRO A 1 92 ? 23.051 -15.657 -7.389 1.00 88.06 92 PRO A CA 1
ATOM 723 C C . PRO A 1 92 ? 23.099 -14.209 -6.887 1.00 88.06 92 PRO A C 1
ATOM 725 O O . PRO A 1 92 ? 22.873 -13.266 -7.645 1.00 88.06 92 PRO A O 1
ATOM 728 N N . LEU A 1 93 ? 23.442 -14.024 -5.610 1.00 84.88 93 LEU A N 1
ATOM 729 C CA . LEU A 1 93 ? 23.578 -12.691 -5.020 1.00 84.88 93 LEU A CA 1
ATOM 730 C C . LEU A 1 93 ? 24.609 -11.854 -5.794 1.00 84.88 93 LEU A C 1
ATOM 732 O O . LEU A 1 93 ? 25.675 -12.348 -6.157 1.00 84.88 93 LEU A O 1
ATOM 736 N N . GLY A 1 94 ? 24.287 -10.583 -6.037 1.00 82.31 94 GLY A N 1
ATOM 737 C CA . GLY A 1 94 ? 25.121 -9.675 -6.832 1.00 82.31 94 GLY A CA 1
ATOM 738 C C . GLY A 1 94 ? 24.934 -9.797 -8.349 1.00 82.31 94 GLY A C 1
ATOM 739 O O . GLY A 1 94 ? 25.561 -9.042 -9.086 1.00 82.31 94 GLY A O 1
ATOM 740 N N . GLN A 1 95 ? 24.067 -10.700 -8.819 1.00 82.38 95 GLN A N 1
ATOM 741 C CA . GLN A 1 95 ? 23.649 -10.775 -10.218 1.00 82.38 95 GLN A CA 1
ATOM 742 C C . GLN A 1 95 ? 22.213 -10.276 -10.380 1.00 82.38 95 GLN A C 1
ATOM 744 O O . GLN A 1 95 ? 21.369 -10.448 -9.504 1.00 82.38 95 GLN A O 1
ATOM 749 N N . ASP A 1 96 ? 21.930 -9.672 -11.529 1.00 75.56 96 ASP A N 1
ATOM 750 C CA . 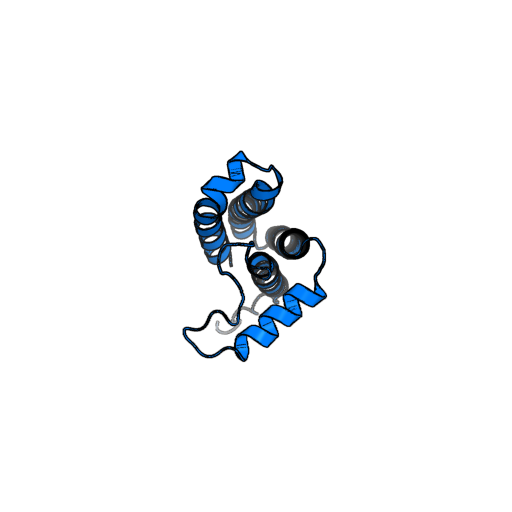ASP A 1 96 ? 20.601 -9.176 -11.889 1.00 75.56 96 ASP A CA 1
ATOM 751 C C . ASP A 1 96 ? 19.748 -10.241 -12.608 1.00 75.56 96 ASP A C 1
ATOM 753 O O . ASP A 1 96 ? 18.572 -10.021 -12.894 1.00 75.56 96 ASP A O 1
ATOM 757 N N . GLY A 1 97 ? 20.332 -11.409 -12.907 1.00 75.75 97 GLY A N 1
ATOM 758 C CA . GLY A 1 97 ? 19.661 -12.505 -13.607 1.00 75.75 97 GLY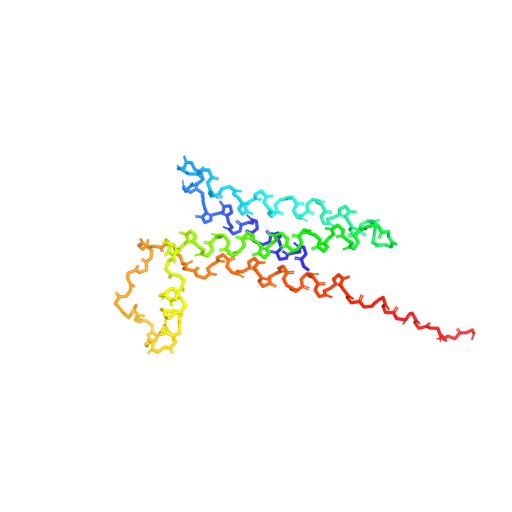 A CA 1
ATOM 759 C C . GLY A 1 97 ? 19.199 -12.129 -15.018 1.00 75.75 97 GLY A C 1
ATOM 760 O O . GLY A 1 97 ? 18.255 -12.735 -15.523 1.00 75.75 97 GLY A O 1
ATOM 761 N N . GLY A 1 98 ? 19.816 -11.113 -15.635 1.00 74.00 98 GLY A N 1
ATOM 762 C CA . GLY A 1 98 ? 19.384 -10.549 -16.914 1.00 74.00 98 GLY A CA 1
ATOM 763 C C . GLY A 1 98 ? 18.178 -9.606 -16.814 1.00 74.00 98 GLY A C 1
ATOM 764 O O . GLY A 1 98 ? 17.648 -9.185 -17.843 1.00 74.00 98 GLY A O 1
ATOM 765 N N . ILE A 1 99 ? 17.732 -9.260 -15.601 1.00 66.75 99 ILE A N 1
ATOM 766 C CA . ILE A 1 99 ? 16.652 -8.300 -15.354 1.00 66.75 99 ILE A CA 1
ATOM 767 C C . ILE A 1 99 ? 17.271 -6.926 -15.094 1.00 66.75 99 ILE A C 1
ATOM 769 O O . ILE A 1 99 ? 17.852 -6.683 -14.041 1.00 66.75 99 ILE A O 1
ATOM 773 N N . LYS A 1 100 ? 17.095 -5.978 -16.022 1.00 66.31 100 LYS A N 1
ATOM 774 C CA . LYS A 1 100 ? 17.533 -4.590 -15.809 1.00 66.31 100 LYS A CA 1
ATOM 775 C C . LYS A 1 100 ? 16.728 -3.933 -14.685 1.00 66.31 100 LYS A C 1
ATOM 777 O O . LYS A 1 100 ? 15.605 -3.466 -14.907 1.00 66.31 100 LYS A O 1
ATOM 782 N N . MET A 1 101 ? 17.322 -3.864 -13.496 1.00 63.53 101 MET A N 1
ATOM 783 C CA . MET A 1 101 ? 16.774 -3.134 -12.353 1.00 63.53 101 MET A CA 1
ATOM 784 C C . MET A 1 101 ? 16.507 -1.668 -12.730 1.00 63.53 101 MET A C 1
ATOM 786 O O . MET A 1 101 ? 17.340 -1.022 -13.361 1.00 63.53 101 MET A O 1
ATOM 790 N N . GLY A 1 102 ? 15.325 -1.156 -12.377 1.00 63.47 102 GLY A N 1
ATOM 791 C CA . GLY A 1 102 ? 14.919 0.234 -12.636 1.00 63.47 102 GLY A CA 1
ATOM 792 C C . GLY A 1 102 ? 14.285 0.508 -14.006 1.00 63.47 102 GLY A C 1
ATOM 793 O O . GLY A 1 102 ? 13.824 1.619 -14.235 1.00 63.47 102 GLY A O 1
ATOM 794 N N . SER A 1 103 ? 14.211 -0.478 -14.909 1.00 65.81 103 SER A N 1
ATOM 795 C CA . SER A 1 103 ? 13.531 -0.312 -16.210 1.00 65.81 103 SER A CA 1
ATOM 796 C C . SER A 1 103 ? 12.007 -0.460 -16.144 1.00 65.81 103 SER A C 1
ATOM 798 O O . SER A 1 103 ? 11.303 -0.035 -17.056 1.00 65.81 103 SER A O 1
ATOM 800 N N . GLN A 1 104 ? 11.508 -1.081 -15.077 1.00 69.62 104 GLN A N 1
ATOM 801 C CA . GLN A 1 104 ? 10.098 -1.335 -14.813 1.00 69.62 104 GLN A CA 1
ATOM 802 C C . GLN A 1 104 ? 9.847 -1.207 -13.309 1.00 69.62 104 GLN A C 1
ATOM 804 O O . GLN A 1 104 ? 10.748 -1.509 -12.514 1.00 69.62 104 GLN A O 1
ATOM 809 N N . PRO A 1 105 ? 8.645 -0.778 -12.898 1.00 78.62 105 PRO A N 1
ATOM 810 C CA . PRO A 1 105 ? 8.302 -0.741 -11.492 1.00 78.62 105 PRO A CA 1
ATOM 811 C C . PRO A 1 105 ? 8.311 -2.169 -10.912 1.00 78.62 105 PRO A C 1
ATOM 813 O O . PRO A 1 105 ? 7.928 -3.128 -11.587 1.00 78.62 105 PRO A O 1
ATOM 816 N N . PRO A 1 106 ? 8.749 -2.356 -9.656 1.00 82.62 106 PRO A N 1
ATOM 817 C CA . PRO A 1 106 ? 8.790 -3.675 -9.039 1.00 82.62 106 PRO A CA 1
ATOM 818 C C . PRO A 1 106 ? 7.382 -4.264 -8.940 1.00 82.62 106 PRO A C 1
ATOM 820 O O . PRO A 1 106 ? 6.508 -3.707 -8.268 1.00 82.62 106 PRO A O 1
ATOM 823 N N . ALA A 1 107 ? 7.179 -5.416 -9.587 1.00 84.12 107 ALA A N 1
ATOM 824 C CA . ALA A 1 107 ? 5.866 -6.041 -9.721 1.00 84.12 107 ALA A CA 1
ATOM 825 C C . ALA A 1 107 ? 5.166 -6.229 -8.368 1.00 84.12 107 ALA A C 1
ATOM 827 O O . ALA A 1 107 ? 3.988 -5.933 -8.251 1.00 84.12 107 ALA A O 1
ATOM 828 N N . LEU A 1 108 ? 5.881 -6.669 -7.327 1.00 87.00 108 LEU A N 1
ATOM 829 C CA . LEU A 1 108 ? 5.268 -6.979 -6.030 1.00 87.00 108 LEU A CA 1
ATOM 830 C C . LEU A 1 108 ? 5.124 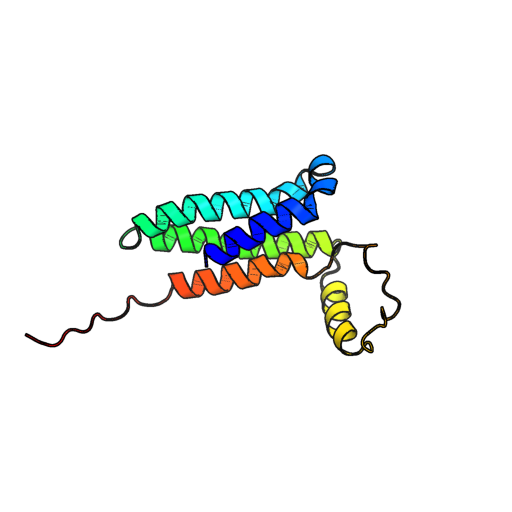-5.809 -5.065 1.00 87.00 108 LEU A C 1
ATOM 832 O O . LEU A 1 108 ? 4.439 -5.984 -4.060 1.00 87.00 108 LEU A O 1
ATOM 836 N N . ALA A 1 109 ? 5.737 -4.651 -5.319 1.00 89.75 109 ALA A N 1
ATOM 837 C CA . ALA A 1 109 ? 5.681 -3.536 -4.369 1.00 89.75 109 ALA A CA 1
ATOM 838 C C . ALA A 1 109 ? 4.239 -3.170 -3.946 1.00 89.75 109 ALA A C 1
ATOM 840 O O . ALA A 1 109 ? 3.993 -3.015 -2.748 1.00 89.75 109 ALA A O 1
ATOM 841 N N . PRO A 1 110 ? 3.238 -3.162 -4.850 1.00 92.88 110 PRO A N 1
ATOM 842 C CA . PRO A 1 110 ? 1.856 -2.887 -4.466 1.00 92.88 110 PRO A CA 1
ATOM 843 C C . PRO A 1 110 ? 1.234 -3.929 -3.524 1.00 92.88 110 PRO A C 1
ATOM 845 O O . PRO A 1 110 ? 0.309 -3.612 -2.780 1.00 92.88 110 PRO A O 1
ATOM 848 N N . LEU A 1 111 ? 1.730 -5.169 -3.492 1.00 94.50 111 LEU A N 1
ATOM 849 C CA . LEU A 1 111 ? 1.177 -6.213 -2.623 1.00 94.50 111 LEU A CA 1
ATOM 850 C C . LEU A 1 111 ? 1.484 -5.990 -1.135 1.00 94.50 111 LEU A C 1
ATOM 852 O O . LEU A 1 111 ? 0.844 -6.622 -0.291 1.00 94.50 111 LEU A O 1
ATOM 856 N N . ALA A 1 112 ? 2.373 -5.053 -0.788 1.00 95.12 112 ALA A N 1
ATOM 857 C CA . ALA A 1 112 ? 2.532 -4.595 0.592 1.00 95.12 112 ALA A CA 1
ATOM 858 C C . ALA A 1 112 ? 1.198 -4.084 1.177 1.00 95.12 112 ALA A C 1
ATOM 860 O O . ALA A 1 112 ? 0.888 -4.344 2.342 1.00 95.12 112 ALA A O 1
ATOM 861 N N . PHE A 1 113 ? 0.352 -3.453 0.351 1.00 97.06 113 PHE A N 1
ATOM 862 C CA . PHE A 1 113 ? -0.998 -3.042 0.741 1.00 97.06 113 PHE A CA 1
ATOM 863 C C . PHE A 1 113 ? -1.922 -4.225 1.036 1.00 97.06 113 PHE A C 1
ATOM 865 O O . PHE A 1 113 ? -2.692 -4.168 1.995 1.00 97.06 113 PHE A O 1
ATOM 872 N N . CYS A 1 114 ? -1.817 -5.315 0.268 1.00 97.06 114 CYS A N 1
ATOM 873 C CA . CYS A 1 114 ? -2.564 -6.544 0.531 1.00 97.06 114 CYS A CA 1
ATOM 874 C C . CYS A 1 114 ? -2.145 -7.170 1.862 1.00 97.06 114 CYS A C 1
ATOM 876 O O . CYS A 1 114 ? -3.006 -7.523 2.664 1.00 97.06 114 CYS A O 1
ATOM 878 N N . GLY A 1 115 ? -0.837 -7.266 2.120 1.00 96.19 115 GLY A N 1
ATOM 879 C CA . GLY A 1 115 ? -0.315 -7.795 3.380 1.00 96.19 115 GLY A CA 1
ATOM 880 C C . GLY A 1 115 ? -0.775 -6.972 4.584 1.00 96.19 115 GLY A C 1
ATOM 881 O O . GLY A 1 115 ? -1.332 -7.518 5.538 1.00 96.19 115 GLY A O 1
ATOM 882 N N . LEU A 1 116 ? -0.619 -5.647 4.518 1.00 96.69 116 LEU A N 1
ATOM 883 C CA . LEU A 1 116 ? -1.048 -4.747 5.588 1.00 96.69 116 LEU A CA 1
ATOM 884 C C . LEU A 1 116 ? -2.572 -4.762 5.783 1.00 96.69 116 LEU A C 1
ATOM 886 O O . LEU A 1 116 ? -3.046 -4.790 6.918 1.00 96.69 116 LEU A O 1
ATOM 890 N N . GLY A 1 117 ? -3.336 -4.769 4.688 1.00 97.12 117 GLY A N 1
ATOM 891 C CA . GLY A 1 117 ? -4.795 -4.843 4.704 1.00 97.12 117 GLY A CA 1
ATOM 892 C C . GLY A 1 117 ? -5.303 -6.144 5.323 1.00 97.12 117 GLY A C 1
ATOM 893 O O . GLY A 1 117 ? -6.160 -6.122 6.203 1.00 97.12 117 GLY A O 1
ATOM 894 N N . PHE A 1 118 ? -4.722 -7.282 4.946 1.00 97.44 118 PHE A N 1
ATOM 895 C CA . PHE A 1 118 ? -5.077 -8.578 5.518 1.00 97.44 118 PHE A CA 1
ATOM 896 C C . PHE A 1 118 ? -4.789 -8.642 7.024 1.00 97.44 118 PHE A C 1
ATOM 898 O O . PHE A 1 118 ? -5.677 -8.977 7.808 1.00 97.44 118 PHE A O 1
ATOM 905 N N . LEU A 1 119 ? -3.587 -8.243 7.453 1.00 96.88 119 LEU A N 1
ATOM 906 C CA . LEU A 1 119 ? -3.238 -8.195 8.877 1.00 96.88 119 LEU A CA 1
ATOM 907 C C . LEU A 1 119 ? -4.150 -7.236 9.655 1.00 96.88 119 LEU A C 1
ATOM 909 O O . LEU A 1 119 ? -4.594 -7.551 10.759 1.00 96.88 119 LEU A O 1
ATOM 913 N N . GLY A 1 120 ? -4.474 -6.081 9.074 1.00 95.38 120 GLY A N 1
ATOM 914 C CA . GLY A 1 120 ? -5.405 -5.123 9.659 1.00 95.38 120 GLY A CA 1
ATOM 915 C C . GLY A 1 120 ? -6.823 -5.675 9.820 1.00 95.38 120 GLY A C 1
ATOM 916 O O . GLY A 1 120 ? -7.438 -5.466 10.867 1.00 95.38 120 GLY A O 1
ATOM 917 N N . LEU A 1 121 ? -7.326 -6.433 8.840 1.00 95.75 121 LEU A N 1
ATOM 918 C CA . LEU A 1 121 ? -8.612 -7.127 8.941 1.00 95.75 121 LEU A CA 1
ATOM 919 C C . LEU A 1 121 ? -8.614 -8.166 10.063 1.00 95.75 121 LEU A C 1
ATOM 921 O O . LEU A 1 121 ? -9.568 -8.200 10.839 1.00 95.75 121 LEU A O 1
ATOM 925 N N . LEU A 1 122 ? -7.546 -8.960 10.199 1.00 95.00 122 LEU A N 1
ATOM 926 C CA . LEU A 1 122 ? -7.422 -9.933 11.288 1.00 95.00 122 LEU A CA 1
ATOM 927 C C . LEU A 1 122 ? -7.469 -9.253 12.660 1.00 95.00 122 LEU A C 1
ATOM 929 O O . LEU A 1 122 ? -8.207 -9.694 13.539 1.00 95.00 122 LEU A O 1
ATOM 933 N N . VAL A 1 123 ? -6.755 -8.135 12.827 1.00 92.19 123 VAL A N 1
ATOM 934 C CA . VAL A 1 123 ? -6.805 -7.330 14.059 1.00 92.19 123 VAL A CA 1
ATOM 935 C C . VAL A 1 123 ? -8.219 -6.811 14.325 1.00 92.19 123 VAL A C 1
ATOM 937 O O . VAL A 1 123 ? -8.691 -6.852 15.459 1.00 92.19 123 VAL A O 1
ATOM 940 N N . CYS A 1 124 ? -8.926 -6.348 13.293 1.00 92.62 124 CYS A N 1
ATOM 941 C CA . CYS A 1 124 ? -10.293 -5.854 13.452 1.00 92.62 124 CYS A CA 1
ATOM 942 C C . CYS A 1 124 ? -11.304 -6.972 13.747 1.00 92.62 124 CYS A C 1
ATOM 944 O O . CYS A 1 124 ? -12.321 -6.700 14.388 1.00 92.62 124 CYS A O 1
ATOM 946 N N . ALA A 1 125 ? -11.040 -8.203 13.302 1.00 90.38 125 ALA A N 1
ATOM 947 C CA . ALA A 1 125 ? -11.879 -9.380 13.518 1.00 90.38 125 ALA A CA 1
ATOM 948 C C . ALA A 1 125 ? -11.589 -10.107 14.843 1.00 90.38 125 ALA A C 1
ATOM 950 O O . ALA A 1 125 ? -12.439 -10.859 15.317 1.00 90.38 125 ALA A O 1
ATOM 951 N N . ALA A 1 126 ? -10.427 -9.870 15.460 1.00 85.88 126 ALA A N 1
ATOM 952 C CA . ALA A 1 126 ? -10.042 -10.507 16.713 1.00 85.88 126 ALA A CA 1
ATOM 953 C C . ALA A 1 126 ? -11.103 -10.267 17.811 1.00 85.88 126 ALA A C 1
ATOM 955 O O . ALA A 1 126 ? -11.572 -9.133 17.979 1.00 85.88 126 ALA A O 1
ATOM 956 N N . PRO A 1 127 ? -11.517 -11.301 18.564 1.00 75.75 127 PRO A N 1
ATOM 957 C CA . PRO A 1 127 ? -12.397 -11.119 19.711 1.00 75.75 127 PRO A CA 1
ATOM 958 C C . PRO A 1 127 ? -11.795 -10.100 20.681 1.00 75.75 127 PRO A C 1
ATOM 960 O O . PRO A 1 127 ? -10.576 -10.057 20.852 1.00 75.75 127 PRO A O 1
ATOM 963 N N . ALA A 1 128 ? -12.637 -9.287 21.326 1.00 66.81 128 ALA A N 1
ATOM 964 C CA . ALA A 1 128 ? -12.159 -8.491 22.451 1.00 66.81 128 ALA A CA 1
ATOM 965 C C . ALA A 1 128 ? -11.552 -9.463 23.472 1.00 66.81 128 ALA A C 1
ATOM 967 O O . ALA A 1 128 ? -12.189 -10.466 23.809 1.00 66.81 128 ALA A O 1
ATOM 968 N N . ALA A 1 129 ? -10.310 -9.217 23.898 1.00 62.78 129 ALA A N 1
ATOM 969 C CA . ALA A 1 129 ? -9.695 -10.019 24.944 1.00 62.78 129 ALA A CA 1
ATOM 970 C C . ALA A 1 129 ? -10.669 -10.050 26.126 1.00 62.78 129 ALA A C 1
ATOM 972 O O . ALA A 1 129 ? -11.099 -8.993 26.593 1.00 62.78 129 ALA A O 1
ATOM 973 N N . LYS A 1 130 ? -11.065 -11.253 26.566 1.00 52.19 130 LYS A N 1
ATOM 974 C CA . LYS A 1 130 ? -11.815 -11.396 27.814 1.00 52.19 130 LYS A CA 1
ATOM 975 C C . LYS A 1 130 ? -10.945 -10.748 28.882 1.00 52.19 130 LYS A C 1
ATOM 977 O O . LYS A 1 130 ? -9.860 -11.254 29.162 1.00 52.19 130 LYS A O 1
ATOM 982 N N . GLY A 1 131 ? -11.387 -9.600 29.393 1.00 47.78 131 GLY A N 1
ATOM 983 C CA . GLY A 1 131 ? -10.737 -8.956 30.520 1.00 47.78 131 GLY A CA 1
ATOM 984 C C . GLY A 1 131 ? -10.542 -9.997 31.613 1.00 47.78 131 GLY A C 1
ATOM 985 O O . GLY A 1 131 ? -11.405 -10.857 31.803 1.00 47.78 131 GLY A O 1
ATOM 986 N N . SER A 1 132 ? -9.387 -9.950 32.269 1.00 47.62 132 SER A N 1
ATOM 987 C CA . SER A 1 132 ? -9.110 -10.714 33.478 1.00 47.62 132 SER A CA 1
ATOM 988 C C . SER A 1 132 ? -10.173 -10.364 34.522 1.00 47.62 132 SER A C 1
ATOM 990 O O . SER A 1 132 ? -10.026 -9.420 35.288 1.00 47.62 132 SER A O 1
ATOM 992 N N . ALA A 1 133 ? -11.290 -11.084 34.491 1.00 53.91 133 ALA A N 1
ATOM 993 C CA . ALA A 1 133 ? -12.271 -11.134 35.552 1.00 53.91 133 ALA A CA 1
ATOM 994 C C . ALA A 1 133 ? -11.763 -12.163 36.563 1.00 53.91 133 ALA A C 1
ATOM 996 O O . ALA A 1 133 ? -11.988 -13.358 36.402 1.00 53.91 133 ALA A O 1
ATOM 997 N N . ALA A 1 134 ? -10.974 -11.668 37.510 1.00 50.38 134 ALA A N 1
ATOM 998 C CA . ALA A 1 134 ? -10.629 -12.217 38.823 1.00 50.38 134 ALA A CA 1
ATOM 999 C C . ALA A 1 134 ? -9.445 -11.349 39.282 1.00 50.38 134 ALA A C 1
ATOM 1001 O O . ALA A 1 134 ? -8.446 -11.270 38.574 1.00 50.38 134 ALA A O 1
ATOM 1002 N N . SER A 1 135 ? -9.519 -10.584 40.360 1.00 44.47 135 SER A N 1
ATOM 1003 C CA . SER A 1 135 ? -10.051 -10.946 41.670 1.00 44.47 135 SER A CA 1
ATOM 1004 C C . SER A 1 135 ? -10.595 -9.715 42.399 1.00 44.47 135 SER A C 1
ATOM 1006 O O . SER A 1 135 ? -9.940 -8.670 42.407 1.00 44.47 135 SER A O 1
ATOM 1008 N N . GLU A 1 136 ? -11.779 -9.888 42.987 1.00 47.62 136 GLU A N 1
ATOM 1009 C CA . GLU A 1 136 ? -12.275 -9.124 44.141 1.00 47.62 136 GLU A CA 1
ATOM 1010 C C . GLU A 1 136 ? -11.338 -9.256 45.351 1.00 47.62 136 GLU A C 1
ATOM 1012 O O . GLU A 1 136 ? -10.643 -10.298 45.448 1.00 47.62 136 GLU A O 1
#